Protein AF-A0A816GHM5-F1 (afdb_monomer_lite)

Structure (mmCIF, N/CA/C/O backbone):
data_AF-A0A816GHM5-F1
#
_entry.id   AF-A0A816GHM5-F1
#
loop_
_atom_site.group_PDB
_atom_site.id
_atom_site.type_symbol
_atom_site.label_atom_id
_atom_site.label_alt_id
_atom_site.label_comp_id
_atom_site.label_asym_id
_atom_site.label_entity_id
_atom_site.label_seq_id
_atom_site.pdbx_PDB_ins_code
_atom_site.Cartn_x
_atom_site.Cartn_y
_atom_site.Cartn_z
_atom_site.occupancy
_atom_site.B_iso_or_equiv
_atom_site.auth_seq_id
_atom_site.auth_comp_id
_atom_site.auth_asym_id
_atom_site.auth_atom_id
_atom_site.pdbx_PDB_model_num
ATOM 1 N N . MET A 1 1 ? 2.794 9.353 43.352 1.00 63.44 1 MET A N 1
ATOM 2 C CA . MET A 1 1 ? 1.692 10.203 42.831 1.00 63.44 1 MET A CA 1
ATOM 3 C C . MET A 1 1 ? 0.745 9.436 41.898 1.00 63.44 1 MET A C 1
ATOM 5 O O . MET A 1 1 ? -0.453 9.449 42.145 1.00 63.44 1 MET A O 1
ATOM 9 N N . ILE A 1 2 ? 1.260 8.704 40.898 1.00 71.00 2 ILE A N 1
ATOM 10 C CA . ILE A 1 2 ? 0.470 7.960 39.889 1.00 71.00 2 ILE A CA 1
ATOM 11 C C . ILE A 1 2 ? -0.465 6.893 40.499 1.00 71.00 2 ILE A C 1
ATOM 13 O O . ILE A 1 2 ? -1.642 6.845 40.155 1.00 71.00 2 ILE A O 1
ATOM 17 N N . LEU A 1 3 ? 0.006 6.110 41.478 1.00 82.12 3 LEU A N 1
ATOM 18 C CA . LEU A 1 3 ? -0.807 5.086 42.164 1.00 82.12 3 LEU A CA 1
ATOM 19 C C . LEU A 1 3 ? -2.036 5.668 42.888 1.00 82.12 3 LEU A C 1
ATOM 21 O O . LEU A 1 3 ? -3.100 5.055 42.912 1.00 82.12 3 LEU A O 1
ATOM 25 N N . ASN A 1 4 ? -1.919 6.884 43.430 1.00 83.50 4 ASN A N 1
ATOM 26 C CA . ASN A 1 4 ? -3.017 7.550 44.135 1.00 83.50 4 ASN A CA 1
ATOM 27 C C . ASN A 1 4 ? -4.097 8.060 43.172 1.00 83.50 4 ASN A C 1
ATOM 29 O O . ASN A 1 4 ? -5.284 8.035 43.494 1.00 83.50 4 ASN A O 1
ATOM 33 N N . ILE A 1 5 ? -3.691 8.503 41.980 1.00 85.38 5 ILE A N 1
ATOM 34 C CA . ILE A 1 5 ? -4.611 8.929 40.920 1.00 85.38 5 ILE A CA 1
ATOM 35 C C . ILE A 1 5 ? -5.335 7.707 40.345 1.00 85.38 5 ILE A C 1
ATOM 37 O O . ILE A 1 5 ? -6.560 7.730 40.230 1.00 85.38 5 ILE A O 1
ATOM 41 N N . ALA A 1 6 ? -4.606 6.618 40.080 1.00 83.88 6 ALA A N 1
ATOM 42 C CA . ALA A 1 6 ? -5.178 5.356 39.619 1.00 83.88 6 ALA A CA 1
ATOM 43 C C . ALA A 1 6 ? -6.217 4.808 40.609 1.00 83.88 6 ALA A C 1
ATOM 45 O O . ALA A 1 6 ? -7.331 4.487 40.204 1.00 83.88 6 ALA A O 1
ATOM 46 N N . ASN A 1 7 ? -5.917 4.810 41.912 1.00 83.81 7 ASN A N 1
ATOM 47 C CA . ASN A 1 7 ? -6.878 4.388 42.933 1.00 83.81 7 ASN A CA 1
ATOM 48 C C . ASN A 1 7 ? -8.129 5.275 42.973 1.00 83.81 7 ASN A C 1
ATOM 50 O O . ASN A 1 7 ? -9.240 4.762 43.076 1.00 83.81 7 ASN A O 1
ATOM 54 N N . ARG A 1 8 ? -7.997 6.600 42.845 1.00 82.19 8 ARG A N 1
ATOM 55 C CA . ARG A 1 8 ? -9.165 7.500 42.811 1.00 82.19 8 ARG A CA 1
ATOM 56 C C . ARG A 1 8 ? -10.043 7.275 41.580 1.00 82.19 8 ARG A C 1
ATOM 58 O O . ARG A 1 8 ? -11.268 7.303 41.695 1.00 82.19 8 ARG A O 1
ATOM 65 N N . LEU A 1 9 ? -9.432 7.046 40.420 1.00 82.00 9 LEU A N 1
ATOM 66 C CA . LEU A 1 9 ? -10.149 6.725 39.186 1.00 82.00 9 LEU A CA 1
ATOM 67 C C . LEU A 1 9 ? -10.823 5.355 39.277 1.00 82.00 9 LEU A C 1
ATOM 69 O O . LEU A 1 9 ? -11.990 5.236 38.920 1.00 82.00 9 LEU A O 1
ATOM 73 N N . TRP A 1 10 ? -10.140 4.362 39.846 1.00 81.00 10 TRP A N 1
ATOM 74 C CA . TRP A 1 10 ? -10.678 3.026 40.087 1.00 81.00 10 TRP A CA 1
ATOM 75 C C . TRP A 1 10 ? -11.909 3.054 40.998 1.00 81.00 10 TRP A C 1
ATOM 77 O O . TRP A 1 10 ? -12.933 2.453 40.688 1.00 81.00 10 TRP A O 1
ATOM 87 N N . GLN A 1 11 ? -11.864 3.831 42.081 1.00 81.00 11 GLN A N 1
ATOM 88 C CA . GLN A 1 11 ? -13.002 3.991 42.991 1.00 81.00 11 GLN A CA 1
ATOM 89 C C . GLN A 1 11 ? -14.207 4.658 42.313 1.00 81.00 11 GLN A C 1
ATOM 91 O O . GLN A 1 11 ? -15.349 4.256 42.538 1.00 81.00 11 GLN A O 1
ATOM 96 N N . LYS A 1 12 ? -13.976 5.657 41.451 1.00 80.25 12 LYS A N 1
ATOM 97 C CA . LYS A 1 12 ? -15.053 6.264 40.652 1.00 80.25 12 LYS A CA 1
ATOM 98 C C . LYS A 1 12 ? -15.610 5.286 39.625 1.00 80.25 12 LYS A C 1
ATOM 100 O O . LYS A 1 12 ? -16.822 5.211 39.466 1.00 80.25 12 LYS A O 1
ATOM 105 N N . PHE A 1 13 ? -14.739 4.516 38.985 1.00 77.19 13 PHE A N 1
ATOM 106 C CA . PHE A 1 13 ? -15.105 3.516 37.994 1.00 77.19 13 PHE A CA 1
ATOM 107 C C . PHE A 1 13 ? -15.974 2.398 38.584 1.00 77.19 13 PHE A C 1
ATOM 109 O O . PHE A 1 13 ? -17.006 2.054 38.017 1.00 77.19 13 PHE A O 1
ATOM 116 N N . LEU A 1 14 ? -15.626 1.900 39.775 1.00 71.19 14 LEU A N 1
ATOM 117 C CA . LEU A 1 14 ? -16.406 0.891 40.501 1.00 71.19 14 LEU A CA 1
ATOM 118 C C . LEU A 1 14 ? -17.814 1.365 40.900 1.00 71.19 14 LEU A C 1
ATOM 120 O O . LEU A 1 14 ? -18.681 0.534 41.167 1.00 71.19 14 LEU A O 1
ATOM 124 N N . ARG A 1 15 ? -18.042 2.684 40.947 1.00 77.75 15 ARG A N 1
ATOM 125 C CA . ARG A 1 15 ? -19.332 3.306 41.278 1.00 77.75 15 ARG A CA 1
ATOM 126 C C . ARG A 1 15 ? -20.184 3.655 40.057 1.00 77.75 15 ARG A C 1
ATOM 128 O O . ARG A 1 15 ? -21.299 4.145 40.231 1.00 77.75 15 ARG A O 1
ATOM 135 N N . LEU A 1 16 ? -19.687 3.434 38.841 1.00 79.00 16 LEU A N 1
ATOM 136 C CA . LEU A 1 16 ? -20.448 3.718 37.630 1.00 79.00 16 LEU A CA 1
ATOM 137 C C . LEU A 1 16 ? -21.583 2.700 37.465 1.00 79.00 16 LEU A C 1
ATOM 139 O O . LEU A 1 16 ? -21.365 1.491 37.462 1.00 79.00 16 LEU A O 1
ATOM 143 N N . ASN A 1 17 ? -22.795 3.219 37.284 1.00 84.94 17 ASN A N 1
ATOM 144 C CA . ASN A 1 17 ? -23.950 2.482 36.788 1.00 84.94 17 ASN A CA 1
ATOM 145 C C . ASN A 1 17 ? -24.477 3.242 35.568 1.00 84.94 17 ASN A C 1
ATOM 147 O O . ASN A 1 17 ? -25.180 4.242 35.712 1.00 84.94 17 ASN A O 1
ATOM 151 N N . LEU A 1 18 ? -24.073 2.804 34.377 1.00 85.62 18 LEU A N 1
ATOM 152 C CA . LEU A 1 18 ? -24.410 3.468 33.118 1.00 85.62 18 LEU A CA 1
ATOM 153 C C . LEU A 1 18 ? -25.884 3.249 32.748 1.00 85.62 18 LEU A C 1
ATOM 155 O O . LEU A 1 18 ? -26.487 4.088 32.091 1.00 85.62 18 LEU A O 1
ATOM 159 N N . PHE A 1 19 ? -26.469 2.141 33.209 1.00 85.62 19 PHE A N 1
ATOM 160 C CA . PHE A 1 19 ? -27.838 1.731 32.894 1.00 85.62 19 PHE A CA 1
ATOM 161 C C . PHE A 1 19 ? -28.837 2.058 34.007 1.00 85.62 19 PHE A C 1
ATOM 163 O O . PHE A 1 19 ? -29.885 1.420 34.090 1.00 85.62 19 PHE A O 1
ATOM 170 N N . LYS A 1 20 ? -28.524 3.040 34.862 1.00 86.06 20 LYS A N 1
ATOM 171 C CA . LYS A 1 20 ? -29.370 3.427 35.994 1.00 86.06 20 LYS A CA 1
ATOM 172 C C . LYS A 1 20 ? -30.773 3.824 35.524 1.00 86.06 20 LYS A C 1
ATOM 174 O O . LYS A 1 20 ? -30.919 4.783 34.766 1.00 86.06 20 LYS A O 1
ATOM 179 N N . LYS A 1 21 ? -31.803 3.142 36.031 1.00 84.44 21 LYS A N 1
ATOM 180 C CA . LYS A 1 21 ? -33.211 3.517 35.822 1.00 84.44 21 LYS A CA 1
ATOM 181 C C . LYS A 1 21 ? -33.779 4.284 37.018 1.00 84.44 21 LYS A C 1
ATOM 183 O O . LYS A 1 21 ? -33.272 4.184 38.132 1.00 84.44 21 LYS A O 1
ATOM 188 N N . SER A 1 22 ? -34.829 5.072 36.768 1.00 77.56 22 SER A N 1
ATOM 189 C CA . SER A 1 22 ? -35.508 5.889 37.789 1.00 77.56 22 SER A CA 1
ATOM 190 C C . SER A 1 22 ? -36.254 5.055 38.834 1.00 77.56 22 SER A C 1
ATOM 192 O O . SER A 1 22 ? -36.444 5.532 39.946 1.00 77.56 22 SER A O 1
ATOM 194 N N . ASP A 1 23 ? -36.670 3.837 38.480 1.00 74.62 23 ASP A N 1
ATOM 195 C CA . ASP A 1 23 ? -37.526 2.986 39.309 1.00 74.62 23 ASP A CA 1
ATOM 196 C C . ASP A 1 23 ? -36.871 1.607 39.482 1.00 74.62 23 ASP A C 1
ATOM 198 O O . ASP A 1 23 ? -37.211 0.613 38.837 1.00 74.62 23 ASP A O 1
ATOM 202 N N . SER A 1 24 ? -35.783 1.586 40.255 1.00 70.81 24 SER A N 1
ATOM 203 C CA . SER A 1 24 ? -34.907 0.423 40.387 1.00 70.81 24 SER A CA 1
ATOM 204 C C . SER A 1 24 ? -35.227 -0.368 41.658 1.00 70.81 24 SER A C 1
ATOM 206 O O . SER A 1 24 ? -34.785 -0.013 42.750 1.00 70.81 24 SER A O 1
ATOM 208 N N . THR A 1 25 ? -35.934 -1.489 41.517 1.00 81.62 25 THR A N 1
ATOM 209 C CA . THR A 1 25 ? -36.010 -2.548 42.539 1.00 81.62 25 THR A CA 1
ATOM 210 C C . THR A 1 25 ? -34.624 -3.189 42.752 1.00 81.62 25 THR A C 1
ATOM 212 O O . THR A 1 25 ? -33.764 -3.148 41.865 1.00 81.62 25 THR A O 1
ATOM 215 N N . GLU A 1 26 ? -34.385 -3.840 43.896 1.00 81.88 26 GLU A N 1
ATOM 216 C CA . GLU A 1 26 ? -33.085 -4.456 44.227 1.00 81.88 26 GLU A CA 1
ATOM 217 C C . GLU A 1 26 ? -32.593 -5.447 43.147 1.00 81.88 26 GLU A C 1
ATOM 219 O O . GLU A 1 26 ? -31.410 -5.485 42.799 1.00 81.88 26 GLU A O 1
ATOM 224 N N . GLN A 1 27 ? -33.513 -6.209 42.547 1.00 81.56 27 GLN A N 1
ATOM 225 C CA . GLN A 1 27 ? -33.200 -7.164 41.479 1.00 81.56 27 GLN A CA 1
ATOM 226 C C . GLN A 1 27 ? -32.751 -6.482 40.179 1.00 81.56 27 GLN A C 1
ATOM 228 O O . GLN A 1 27 ? -31.818 -6.947 39.519 1.00 81.56 27 GLN A O 1
ATOM 233 N N . THR A 1 28 ? -33.391 -5.375 39.805 1.00 83.44 28 THR A N 1
ATOM 234 C CA . THR A 1 28 ? -33.019 -4.578 38.627 1.00 83.44 28 THR A CA 1
ATOM 235 C C . THR A 1 28 ? -31.669 -3.899 38.817 1.00 83.44 28 THR A C 1
ATOM 237 O O . THR A 1 28 ? -30.853 -3.935 37.901 1.00 83.44 28 THR A O 1
ATOM 240 N N . LEU A 1 29 ? -31.362 -3.411 40.023 1.00 84.88 29 LEU A N 1
ATOM 241 C CA . LEU A 1 29 ? -30.083 -2.762 40.322 1.00 84.88 29 LEU A CA 1
ATOM 242 C C . LEU A 1 29 ? -28.886 -3.711 40.134 1.00 84.88 29 LEU A C 1
ATOM 244 O O . LEU A 1 29 ? -27.862 -3.325 39.568 1.00 84.88 29 LEU A O 1
ATOM 248 N N . ARG A 1 30 ? -29.019 -4.986 40.526 1.00 84.44 30 ARG A N 1
ATOM 249 C CA . ARG A 1 30 ? -27.978 -6.001 40.272 1.00 84.44 30 ARG A CA 1
ATOM 250 C C . ARG A 1 30 ? -27.756 -6.227 38.774 1.00 84.44 30 ARG A C 1
ATOM 252 O O . ARG A 1 30 ? -26.609 -6.300 38.335 1.00 84.44 30 ARG A O 1
ATOM 259 N N . LYS A 1 31 ? -28.834 -6.299 37.985 1.00 88.12 31 LYS A N 1
ATOM 260 C CA . LYS A 1 31 ? -28.756 -6.460 36.522 1.00 88.12 31 LYS A CA 1
ATOM 261 C C . LYS A 1 31 ? -28.103 -5.250 35.851 1.00 88.12 31 LYS A C 1
ATOM 263 O O . LYS A 1 31 ? -27.266 -5.435 34.976 1.00 88.12 31 LYS A O 1
ATOM 268 N N . GLU A 1 32 ? -28.426 -4.036 36.288 1.00 88.81 32 GLU A N 1
ATOM 269 C CA . GLU A 1 32 ? -27.844 -2.791 35.766 1.00 88.81 32 GLU A CA 1
ATOM 270 C C . GLU A 1 32 ? -26.334 -2.685 36.028 1.00 88.81 32 GLU A C 1
ATOM 272 O O . GLU A 1 32 ? -25.564 -2.326 35.132 1.00 88.81 32 GLU A O 1
ATOM 277 N N . LEU A 1 33 ? -25.884 -3.057 37.231 1.00 85.75 33 LEU A N 1
ATOM 278 C CA . LEU A 1 33 ? -24.460 -3.073 37.577 1.00 85.75 33 LEU A CA 1
ATOM 279 C C . LEU A 1 33 ? -23.687 -4.115 36.762 1.00 85.75 33 LEU A C 1
ATOM 281 O O . LEU A 1 33 ? -22.598 -3.824 36.263 1.00 85.75 33 LEU A O 1
ATOM 285 N N . ILE A 1 34 ? -24.246 -5.319 36.599 1.00 87.25 34 ILE A N 1
ATOM 286 C CA . ILE A 1 34 ? -23.637 -6.372 35.775 1.00 87.25 34 ILE A CA 1
ATOM 287 C C . ILE A 1 34 ? -23.575 -5.923 34.312 1.00 87.25 34 ILE A C 1
ATOM 289 O O . ILE A 1 34 ? -22.510 -6.009 33.703 1.00 87.25 34 ILE A O 1
ATOM 293 N N . ALA A 1 35 ? -24.666 -5.374 33.772 1.00 90.81 35 ALA A N 1
ATOM 294 C CA . ALA A 1 35 ? -24.709 -4.852 32.409 1.00 90.81 35 ALA A CA 1
ATOM 295 C C . ALA A 1 35 ? -23.675 -3.739 32.195 1.00 90.81 35 ALA A C 1
ATOM 297 O O . ALA A 1 35 ? -22.963 -3.753 31.195 1.00 90.81 35 ALA A O 1
ATOM 298 N N . THR A 1 36 ? -23.523 -2.824 33.159 1.00 90.75 36 THR A N 1
ATOM 299 C CA . THR A 1 36 ? -22.515 -1.756 33.098 1.00 90.75 36 THR A CA 1
ATOM 300 C C . THR A 1 36 ? -21.101 -2.334 33.028 1.00 90.75 36 THR A C 1
ATOM 302 O O . THR A 1 36 ? -20.308 -1.915 32.189 1.00 90.75 36 THR A O 1
ATOM 305 N N . ARG A 1 37 ? -20.781 -3.335 33.858 1.00 87.81 37 ARG A N 1
ATOM 306 C CA . ARG A 1 37 ? -19.459 -3.986 33.849 1.00 87.81 37 ARG A CA 1
ATOM 307 C C . ARG A 1 37 ? -19.187 -4.702 32.531 1.00 87.81 37 ARG A C 1
ATOM 309 O O . ARG A 1 37 ? -18.129 -4.496 31.948 1.00 87.81 37 ARG A O 1
ATOM 316 N N . VAL A 1 38 ? -20.145 -5.492 32.049 1.00 91.38 38 VAL A N 1
ATOM 317 C CA . VAL A 1 38 ? -20.030 -6.208 30.769 1.00 91.38 38 VAL A CA 1
ATOM 318 C C . VAL A 1 38 ? -19.851 -5.223 29.618 1.00 91.38 38 VAL A C 1
ATOM 320 O O . VAL A 1 38 ? -18.954 -5.408 28.800 1.00 91.38 38 VAL A O 1
ATOM 323 N N . TYR A 1 39 ? -20.638 -4.144 29.590 1.00 93.44 39 TYR A N 1
ATOM 324 C CA . TYR A 1 39 ? -20.525 -3.101 28.575 1.00 93.44 39 TYR A CA 1
ATOM 325 C C . TYR A 1 39 ? -19.139 -2.462 28.576 1.00 93.44 39 TYR A C 1
ATOM 327 O O . TYR A 1 39 ? -18.506 -2.373 27.528 1.00 93.44 39 TYR A O 1
ATOM 335 N N . ILE A 1 40 ? -18.633 -2.054 29.742 1.00 90.50 40 ILE A N 1
ATOM 336 C CA . ILE A 1 40 ? -17.331 -1.394 29.802 1.00 90.50 40 ILE A CA 1
ATOM 337 C C . ILE A 1 40 ? -16.198 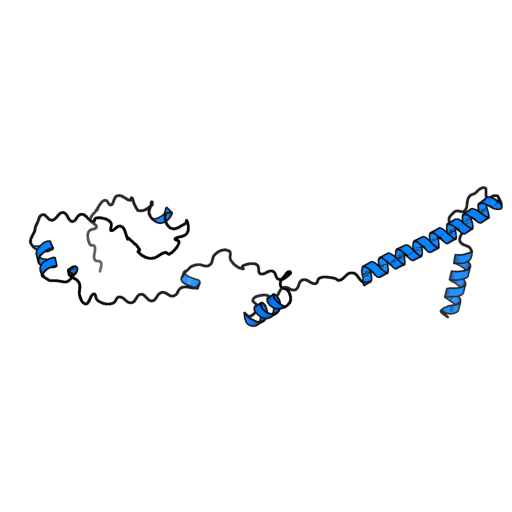-2.363 29.447 1.00 90.50 40 ILE A C 1
ATOM 339 O O . ILE A 1 40 ? -15.301 -1.987 28.697 1.00 90.50 40 ILE A O 1
ATOM 343 N N . CYS A 1 41 ? -16.238 -3.608 29.932 1.00 90.81 41 CYS A N 1
ATOM 344 C CA . CYS A 1 41 ? -15.274 -4.630 29.528 1.00 90.81 41 CYS A CA 1
ATOM 345 C C . CYS A 1 41 ? -15.297 -4.828 28.009 1.00 90.81 41 CYS A C 1
ATOM 347 O O . CYS A 1 41 ? -14.248 -4.743 27.377 1.00 90.81 41 CYS A O 1
ATOM 349 N N . SER A 1 42 ? -16.484 -4.992 27.415 1.00 94.44 42 SER A N 1
ATOM 350 C CA . SER A 1 42 ? -16.654 -5.113 25.965 1.00 94.44 42 SER A CA 1
ATOM 351 C C . SER A 1 42 ? -16.099 -3.893 25.224 1.00 94.44 42 SER A C 1
ATOM 353 O O . SER A 1 42 ? -15.360 -4.033 24.250 1.00 94.44 42 SER A O 1
ATOM 355 N N . PHE A 1 43 ? -16.398 -2.686 25.702 1.00 94.50 43 PHE A N 1
ATOM 356 C CA . PHE A 1 43 ? -15.926 -1.442 25.106 1.00 94.50 43 PHE A CA 1
ATOM 357 C C . PHE A 1 43 ? -14.397 -1.344 25.142 1.00 94.50 43 PHE A C 1
ATOM 359 O O . PHE A 1 43 ? -13.769 -1.134 24.107 1.00 94.50 43 PHE A O 1
ATOM 366 N N . ILE A 1 44 ? -13.778 -1.598 26.297 1.00 94.81 44 ILE A N 1
ATOM 367 C CA . ILE A 1 44 ? -12.317 -1.615 26.438 1.00 94.81 44 ILE A CA 1
ATOM 368 C C . ILE A 1 44 ? -11.705 -2.672 25.516 1.00 94.81 44 ILE A C 1
ATOM 370 O O . ILE A 1 44 ? -10.750 -2.367 24.805 1.00 94.81 44 ILE A O 1
ATOM 374 N N . THR A 1 45 ? -12.269 -3.883 25.463 1.00 96.19 45 THR A N 1
ATOM 375 C CA . THR A 1 45 ? -11.764 -4.922 24.555 1.00 96.19 45 THR A CA 1
ATOM 376 C C . THR A 1 45 ? -11.845 -4.488 23.096 1.00 96.19 45 THR A C 1
ATOM 378 O O . THR A 1 45 ? -10.874 -4.676 22.375 1.00 96.19 45 THR A O 1
ATOM 381 N N . SER A 1 46 ? -12.929 -3.828 22.674 1.00 97.56 46 SER A N 1
ATOM 382 C CA . SER A 1 46 ? -13.069 -3.329 21.301 1.00 97.56 46 SER A CA 1
ATOM 383 C C . SER A 1 46 ? -12.048 -2.241 20.956 1.00 97.56 46 SER A C 1
ATOM 385 O O . SER A 1 46 ? -11.475 -2.242 19.871 1.00 97.56 46 SER A O 1
ATOM 387 N N . LEU A 1 47 ? -11.744 -1.342 21.896 1.00 97.19 47 LEU A N 1
ATOM 388 C CA . LEU A 1 47 ? -10.710 -0.330 21.693 1.00 97.19 47 LEU A CA 1
ATOM 389 C C . LEU A 1 47 ? -9.321 -0.966 21.604 1.00 97.19 47 LEU A C 1
ATOM 391 O O . LEU A 1 47 ? -8.516 -0.578 20.755 1.00 97.19 47 LEU A O 1
ATOM 395 N N . ILE A 1 48 ? -9.046 -1.964 22.447 1.00 96.81 48 ILE A N 1
ATOM 396 C CA . ILE A 1 48 ? -7.786 -2.708 22.422 1.00 96.81 48 ILE A CA 1
ATOM 397 C C . ILE A 1 48 ? -7.634 -3.435 21.085 1.00 96.81 48 ILE A C 1
ATOM 399 O O . ILE A 1 48 ? -6.585 -3.307 20.457 1.00 96.81 48 ILE A O 1
ATOM 403 N N . THR A 1 49 ? -8.663 -4.146 20.608 1.00 96.94 49 THR A N 1
ATOM 404 C CA . THR A 1 49 ? -8.583 -4.853 19.323 1.00 96.94 49 THR A CA 1
ATOM 405 C C . THR A 1 49 ? -8.356 -3.890 18.164 1.00 96.94 49 THR A C 1
ATOM 407 O O . THR A 1 49 ? -7.460 -4.134 17.362 1.00 96.94 49 THR A O 1
ATOM 410 N N . ILE A 1 50 ? -9.074 -2.763 18.104 1.00 96.81 50 ILE A N 1
ATOM 411 C CA . ILE A 1 50 ? -8.865 -1.730 17.075 1.00 96.81 50 ILE A CA 1
ATOM 412 C C . ILE A 1 50 ? -7.431 -1.190 17.119 1.00 96.81 50 ILE A C 1
ATOM 414 O O . ILE A 1 50 ? -6.791 -1.041 16.076 1.00 96.81 50 ILE A O 1
ATOM 418 N N . THR A 1 51 ? -6.910 -0.917 18.315 1.00 95.88 51 THR A N 1
ATOM 419 C CA . THR A 1 51 ? -5.549 -0.390 18.491 1.00 95.88 51 THR A CA 1
ATOM 420 C C . THR A 1 51 ? -4.507 -1.397 18.023 1.00 95.88 51 THR A C 1
ATOM 422 O O . THR A 1 51 ? -3.606 -1.033 17.272 1.00 95.88 51 THR A O 1
ATOM 425 N N . ILE A 1 52 ? -4.654 -2.669 18.407 1.00 95.56 52 ILE A N 1
ATOM 426 C CA . ILE A 1 52 ? -3.775 -3.753 17.959 1.00 95.56 52 ILE A CA 1
ATOM 427 C C . ILE A 1 52 ? -3.838 -3.861 16.437 1.00 95.56 52 ILE A C 1
ATOM 429 O O . ILE A 1 52 ? -2.810 -3.770 15.781 1.00 95.56 52 ILE A O 1
ATOM 433 N N . ILE A 1 53 ? -5.029 -3.967 15.848 1.00 94.38 53 ILE A N 1
ATOM 434 C CA . ILE A 1 53 ? -5.177 -4.068 14.390 1.00 94.38 53 ILE A CA 1
ATOM 435 C C . ILE A 1 53 ? -4.490 -2.888 13.693 1.00 94.38 53 ILE A C 1
ATOM 437 O O . ILE A 1 53 ? -3.731 -3.086 12.750 1.00 94.38 53 ILE A O 1
ATOM 441 N N . THR A 1 54 ? -4.693 -1.666 14.186 1.00 92.38 54 THR A N 1
ATOM 442 C CA . THR A 1 54 ? -4.103 -0.455 13.596 1.00 92.38 54 THR A CA 1
ATOM 443 C C . THR A 1 54 ? -2.587 -0.383 13.777 1.00 92.38 54 THR A C 1
ATOM 445 O O . THR A 1 54 ? -1.904 0.165 12.916 1.00 92.38 54 THR A O 1
ATOM 448 N N . ALA A 1 55 ? -2.046 -0.924 14.868 1.00 90.44 55 ALA A N 1
ATOM 449 C CA . ALA A 1 55 ? -0.606 -0.988 15.101 1.00 90.44 55 ALA A CA 1
ATOM 450 C C . ALA A 1 55 ? 0.074 -2.053 14.227 1.00 90.44 55 ALA A C 1
ATOM 452 O O . ALA A 1 55 ? 1.186 -1.843 13.752 1.00 90.44 55 ALA A O 1
ATOM 453 N N . PHE A 1 56 ? -0.602 -3.181 14.002 1.00 88.19 56 PHE A N 1
ATOM 454 C CA . PHE A 1 56 ? -0.091 -4.300 13.209 1.00 88.19 56 PHE A CA 1
ATOM 455 C C . PHE A 1 56 ? -0.378 -4.173 11.708 1.00 88.19 56 PHE A C 1
ATOM 457 O O . PHE A 1 56 ? 0.160 -4.953 10.920 1.00 88.19 56 PHE A O 1
ATOM 464 N N . ILE A 1 57 ? -1.197 -3.208 11.278 1.00 90.88 57 ILE A N 1
ATOM 465 C CA . ILE A 1 57 ? -1.457 -2.997 9.855 1.00 90.88 57 ILE A CA 1
ATOM 466 C C . ILE A 1 57 ? -0.178 -2.506 9.163 1.00 90.88 57 ILE A C 1
ATOM 468 O O . ILE A 1 57 ? 0.352 -1.428 9.442 1.00 90.88 57 ILE A O 1
ATOM 472 N N . VAL A 1 58 ? 0.338 -3.316 8.240 1.00 83.81 58 VAL A N 1
ATOM 473 C CA . VAL A 1 58 ? 1.506 -2.947 7.439 1.00 83.81 58 VAL A CA 1
ATOM 474 C C . VAL A 1 58 ? 1.118 -1.782 6.532 1.00 83.81 58 VAL A C 1
ATOM 476 O O . VAL A 1 58 ? 0.140 -1.851 5.788 1.00 83.81 58 VAL A O 1
ATOM 479 N N . ARG A 1 59 ? 1.879 -0.689 6.599 1.00 80.56 59 ARG A N 1
ATOM 480 C CA . ARG A 1 59 ? 1.699 0.468 5.718 1.00 80.56 59 ARG A CA 1
ATOM 481 C C . ARG A 1 59 ? 2.614 0.315 4.510 1.00 80.56 59 ARG A C 1
ATOM 483 O O . ARG A 1 59 ? 3.834 0.314 4.657 1.00 80.56 59 ARG A O 1
ATOM 490 N N . THR A 1 60 ? 2.036 0.205 3.319 1.00 79.69 60 THR A N 1
ATOM 491 C CA . THR A 1 60 ? 2.801 0.283 2.070 1.00 79.69 60 THR A CA 1
ATOM 492 C C . THR A 1 60 ? 3.196 1.736 1.833 1.00 79.69 60 THR A C 1
ATOM 494 O O . THR A 1 60 ? 2.332 2.606 1.757 1.00 79.69 60 THR A O 1
ATOM 497 N N . ILE A 1 61 ? 4.497 2.008 1.748 1.00 81.00 61 ILE A N 1
ATOM 498 C CA . ILE A 1 61 ? 5.017 3.338 1.418 1.00 81.00 61 ILE A CA 1
ATOM 499 C C . ILE A 1 61 ? 5.370 3.339 -0.064 1.00 81.00 61 ILE A C 1
ATOM 501 O O . ILE A 1 61 ? 6.235 2.576 -0.494 1.00 81.00 61 ILE A O 1
ATOM 505 N N . GLU A 1 62 ? 4.725 4.208 -0.836 1.00 84.00 62 GLU A N 1
ATOM 506 C CA . GLU A 1 62 ? 5.112 4.444 -2.223 1.00 84.00 62 GLU A CA 1
ATOM 507 C C . GLU A 1 62 ? 6.359 5.338 -2.266 1.00 84.00 62 GLU A C 1
ATOM 509 O O . GLU A 1 62 ? 6.449 6.365 -1.587 1.00 84.00 62 GLU A O 1
ATOM 514 N N . ARG A 1 63 ? 7.364 4.919 -3.039 1.00 84.44 63 ARG A N 1
ATOM 515 C CA . ARG A 1 63 ? 8.602 5.670 -3.268 1.00 84.44 63 ARG A CA 1
ATOM 516 C C . ARG A 1 63 ? 8.782 5.861 -4.765 1.00 84.44 63 ARG A C 1
ATOM 518 O O . ARG A 1 63 ? 8.849 4.882 -5.501 1.00 84.44 63 ARG A O 1
ATOM 525 N N . THR A 1 64 ? 8.887 7.115 -5.185 1.00 86.56 64 THR A N 1
ATOM 526 C CA . THR A 1 64 ? 9.110 7.487 -6.583 1.00 86.56 64 THR A CA 1
ATOM 527 C C . THR A 1 64 ? 10.580 7.844 -6.771 1.00 86.56 64 THR A C 1
ATOM 529 O O . THR A 1 64 ? 11.064 8.787 -6.149 1.00 86.56 64 THR A O 1
ATOM 532 N N . GLU A 1 65 ? 11.288 7.098 -7.618 1.00 85.19 65 GLU A N 1
ATOM 533 C CA . GLU A 1 65 ? 12.649 7.426 -8.060 1.00 85.19 65 GLU A CA 1
ATOM 534 C C . GLU A 1 65 ? 12.582 7.918 -9.517 1.00 85.19 65 GLU A C 1
ATOM 536 O O . GLU A 1 65 ? 12.093 7.210 -10.398 1.00 85.19 65 GLU A O 1
ATOM 541 N N . SER A 1 66 ? 13.037 9.147 -9.779 1.00 84.88 66 SER A N 1
ATOM 542 C CA . SER A 1 66 ? 13.096 9.713 -11.131 1.00 84.88 66 SER A CA 1
ATOM 543 C C . SER A 1 66 ? 14.383 9.283 -11.831 1.00 84.88 66 SER A C 1
ATOM 545 O O . SER A 1 66 ? 15.461 9.549 -11.307 1.00 84.88 66 SER A O 1
ATOM 547 N N . GLN A 1 67 ? 14.268 8.685 -13.023 1.00 83.56 67 GLN A N 1
ATOM 548 C CA . GLN A 1 67 ? 15.406 8.259 -13.858 1.00 83.56 67 GLN A CA 1
ATOM 549 C C . GLN A 1 67 ? 16.427 7.390 -13.090 1.00 83.56 67 GLN A C 1
ATOM 551 O O . GLN A 1 67 ? 17.583 7.787 -12.928 1.00 83.56 67 GLN A O 1
ATOM 556 N N . PRO A 1 68 ? 16.020 6.212 -12.576 1.00 87.69 68 PRO A N 1
ATOM 557 C CA . PRO A 1 68 ? 16.965 5.288 -11.959 1.00 87.69 68 PRO A CA 1
ATOM 558 C C . PRO A 1 68 ? 17.986 4.801 -12.996 1.00 87.69 68 PRO A C 1
ATOM 560 O O . PRO A 1 68 ? 17.659 4.651 -14.172 1.00 87.69 68 PRO A O 1
ATOM 563 N N . SER A 1 69 ? 19.210 4.494 -12.560 1.00 88.62 69 SER A N 1
ATOM 564 C CA . SER A 1 69 ? 20.159 3.769 -13.411 1.00 88.62 69 SER A CA 1
ATOM 565 C C . SER A 1 69 ? 19.634 2.364 -13.736 1.00 88.62 69 SER A C 1
ATOM 567 O O . SER A 1 69 ? 18.889 1.776 -12.947 1.00 88.62 69 SER A O 1
ATOM 569 N N . ASP A 1 70 ? 20.086 1.769 -14.841 1.00 87.81 70 ASP A N 1
ATOM 570 C CA . ASP A 1 70 ? 19.673 0.413 -15.247 1.00 87.81 70 ASP A CA 1
ATOM 571 C C . ASP A 1 70 ? 19.941 -0.634 -14.158 1.00 87.81 70 ASP A C 1
ATOM 573 O O . ASP A 1 70 ? 19.129 -1.525 -13.883 1.00 87.81 70 ASP A O 1
ATOM 577 N N . THR A 1 71 ? 21.075 -0.493 -13.469 1.00 92.69 71 THR A N 1
ATOM 578 C CA . THR A 1 71 ? 21.456 -1.353 -12.345 1.00 92.69 71 THR A CA 1
ATOM 579 C C . THR A 1 71 ? 20.504 -1.193 -11.164 1.00 92.69 71 THR A C 1
ATOM 581 O O . THR A 1 71 ? 20.086 -2.190 -10.569 1.00 92.69 71 THR A O 1
ATOM 584 N N . ARG A 1 72 ? 20.110 0.046 -10.846 1.00 90.62 72 ARG A N 1
ATOM 585 C CA . ARG A 1 72 ? 19.174 0.356 -9.764 1.00 90.62 72 ARG A CA 1
ATOM 586 C C . ARG A 1 72 ? 17.777 -0.169 -10.075 1.00 90.62 72 ARG A C 1
ATOM 588 O O . ARG A 1 72 ? 17.170 -0.809 -9.216 1.00 90.62 72 ARG A O 1
ATOM 595 N N . PHE A 1 73 ? 17.308 0.025 -11.305 1.00 91.00 73 PHE A N 1
ATOM 596 C CA . PHE A 1 73 ? 16.031 -0.507 -11.768 1.00 91.00 73 PHE A CA 1
ATOM 597 C C . PHE A 1 73 ? 15.998 -2.036 -11.690 1.00 91.00 73 PHE A C 1
ATOM 599 O O . PHE A 1 73 ? 15.086 -2.601 -11.092 1.00 91.00 73 PHE A O 1
ATOM 606 N N . THR A 1 74 ? 17.033 -2.712 -12.191 1.00 91.31 74 THR A N 1
ATOM 607 C CA . THR A 1 74 ? 17.113 -4.180 -12.165 1.00 91.31 74 THR A CA 1
ATOM 608 C C . THR A 1 74 ? 17.069 -4.731 -10.735 1.00 91.31 74 THR A C 1
ATOM 610 O O . THR A 1 74 ? 16.416 -5.740 -10.467 1.00 91.31 74 THR A O 1
ATOM 613 N N . GLN A 1 75 ? 17.737 -4.068 -9.786 1.00 93.44 75 GLN A N 1
ATOM 614 C CA . GLN A 1 75 ? 17.689 -4.447 -8.370 1.00 93.44 75 GLN A CA 1
ATOM 615 C C . GLN A 1 75 ? 16.293 -4.253 -7.765 1.00 93.44 75 GLN A C 1
ATOM 617 O O . GLN A 1 75 ? 15.801 -5.136 -7.059 1.00 93.44 75 GLN A O 1
ATOM 622 N N . LEU A 1 76 ? 15.648 -3.117 -8.043 1.00 90.19 76 LEU A N 1
ATOM 623 C CA . LEU A 1 76 ? 14.300 -2.817 -7.560 1.00 90.19 76 LEU A CA 1
ATOM 624 C C . LEU A 1 76 ? 13.264 -3.779 -8.152 1.00 90.19 76 LEU A C 1
ATOM 626 O O . LEU A 1 76 ? 12.429 -4.286 -7.410 1.00 90.19 76 LEU A O 1
ATOM 630 N N . ALA A 1 77 ? 13.365 -4.096 -9.443 1.00 91.19 77 ALA A N 1
ATOM 631 C CA . ALA A 1 77 ? 12.486 -5.041 -10.125 1.00 91.19 77 ALA A CA 1
ATOM 632 C C . ALA A 1 77 ? 12.609 -6.462 -9.552 1.00 91.19 77 ALA A C 1
ATOM 634 O O . ALA A 1 77 ? 11.602 -7.138 -9.362 1.00 91.19 77 ALA A O 1
ATOM 635 N N . LYS A 1 78 ? 13.826 -6.899 -9.191 1.00 92.12 78 LYS A N 1
ATOM 636 C CA . LYS A 1 78 ? 14.037 -8.178 -8.488 1.00 92.12 78 LYS A CA 1
ATOM 637 C C . LYS A 1 78 ? 13.456 -8.177 -7.073 1.00 92.12 78 LYS A C 1
ATOM 639 O O . LYS A 1 78 ? 12.966 -9.203 -6.616 1.00 92.12 78 LYS A O 1
ATOM 644 N N . ARG A 1 79 ? 13.537 -7.047 -6.365 1.00 92.50 79 ARG A N 1
ATOM 645 C CA . ARG A 1 79 ? 13.088 -6.934 -4.968 1.00 92.50 79 ARG A CA 1
ATOM 646 C C . ARG A 1 79 ? 11.574 -6.744 -4.834 1.00 92.50 79 ARG A C 1
ATOM 648 O O . ARG A 1 79 ? 11.002 -7.199 -3.849 1.00 92.50 79 ARG A O 1
ATOM 655 N N . TYR A 1 80 ? 10.944 -6.082 -5.801 1.00 90.75 80 TYR A N 1
ATOM 656 C CA . TYR A 1 80 ? 9.534 -5.683 -5.775 1.00 90.75 80 TYR A CA 1
ATOM 657 C C . TYR A 1 80 ? 8.812 -6.025 -7.095 1.00 90.75 80 TYR A C 1
ATOM 659 O O . TYR A 1 80 ? 8.246 -5.133 -7.731 1.00 90.75 80 TYR A O 1
ATOM 667 N N . PRO A 1 81 ? 8.803 -7.300 -7.531 1.00 87.75 81 PRO A N 1
ATOM 668 C CA . PRO A 1 81 ? 8.347 -7.676 -8.873 1.00 87.75 81 PRO A CA 1
ATOM 669 C C . PRO A 1 81 ? 6.863 -7.381 -9.126 1.00 87.75 81 PRO A C 1
ATOM 671 O O . PRO A 1 81 ? 6.481 -7.072 -10.248 1.00 87.75 81 PRO A O 1
ATOM 674 N N . SER A 1 82 ? 6.022 -7.461 -8.093 1.00 86.12 82 SER A N 1
ATOM 675 C CA . SER A 1 82 ? 4.571 -7.274 -8.207 1.00 86.12 82 SER A CA 1
ATOM 676 C C . SER A 1 82 ? 4.096 -5.841 -7.954 1.00 86.12 82 SER A C 1
ATOM 678 O O . SER A 1 82 ? 2.939 -5.532 -8.230 1.00 86.12 82 SER A O 1
ATOM 680 N N . THR A 1 83 ? 4.945 -4.969 -7.403 1.00 89.19 83 THR A N 1
ATOM 681 C CA . THR A 1 83 ? 4.550 -3.615 -6.973 1.00 89.19 83 THR A CA 1
ATOM 682 C C . THR A 1 83 ? 5.311 -2.498 -7.680 1.00 89.19 83 THR A C 1
ATOM 684 O O . THR A 1 83 ? 4.917 -1.339 -7.557 1.00 89.19 83 THR A O 1
ATOM 687 N N . ILE A 1 84 ? 6.380 -2.810 -8.422 1.00 89.81 84 ILE A N 1
ATOM 688 C CA . ILE A 1 84 ? 7.113 -1.817 -9.208 1.00 89.81 84 ILE A CA 1
ATOM 689 C C . ILE A 1 84 ? 6.275 -1.353 -10.407 1.00 89.81 84 ILE A C 1
ATOM 691 O O . ILE A 1 84 ? 5.709 -2.158 -11.144 1.00 89.81 84 ILE A O 1
ATOM 695 N N . LYS A 1 85 ? 6.188 -0.036 -10.602 1.00 87.94 85 LYS A N 1
ATOM 696 C CA . LYS A 1 85 ? 5.506 0.585 -11.743 1.00 87.94 85 LYS A CA 1
ATOM 697 C C . LYS A 1 85 ? 6.474 1.531 -12.441 1.00 87.94 85 LYS A C 1
ATOM 699 O O . LYS A 1 85 ? 7.052 2.398 -11.792 1.00 87.94 85 LYS A O 1
ATOM 704 N N . CYS A 1 86 ? 6.609 1.385 -13.756 1.00 85.00 86 CYS A N 1
ATOM 705 C CA . CYS A 1 86 ? 7.420 2.264 -14.596 1.00 85.00 86 CYS A CA 1
ATOM 706 C C . CYS A 1 86 ? 6.531 2.919 -15.651 1.00 85.00 86 CYS A C 1
ATOM 708 O O . CYS A 1 86 ? 6.324 2.337 -16.715 1.00 85.00 86 CYS A O 1
ATOM 710 N N . PRO A 1 87 ? 5.963 4.101 -15.361 1.00 84.94 87 PRO A N 1
ATOM 711 C CA . PRO A 1 87 ? 5.265 4.856 -16.386 1.00 84.94 87 PRO A CA 1
ATOM 712 C C . PRO A 1 87 ? 6.269 5.344 -17.436 1.00 84.94 87 PRO A C 1
ATOM 714 O O . PRO A 1 87 ? 7.358 5.817 -17.102 1.00 84.94 87 PRO A O 1
ATOM 717 N N . CYS A 1 88 ? 5.900 5.244 -18.711 1.00 82.25 88 CYS A N 1
ATOM 718 C 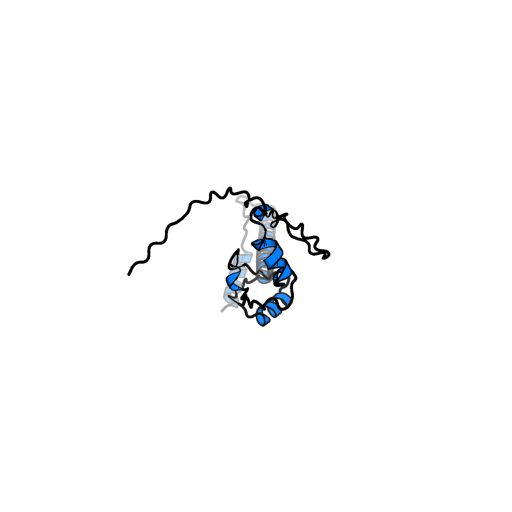CA . CYS A 1 88 ? 6.679 5.831 -19.794 1.00 82.25 88 CYS A CA 1
ATOM 719 C C . CYS A 1 88 ? 6.625 7.362 -19.688 1.00 82.25 88 CYS A C 1
ATOM 721 O O . CYS A 1 88 ? 5.553 7.939 -19.521 1.00 82.25 88 CYS A O 1
ATOM 723 N N . SER A 1 89 ? 7.774 8.030 -19.810 1.00 82.50 89 SER A N 1
ATOM 724 C CA . SER A 1 89 ? 7.836 9.500 -19.831 1.00 82.50 89 SER A CA 1
ATOM 725 C C . SER A 1 89 ? 7.257 10.094 -21.118 1.00 82.50 89 SER A C 1
ATOM 727 O O . SER A 1 89 ? 6.800 11.234 -21.123 1.00 82.50 89 SER A O 1
ATOM 729 N N . LYS A 1 90 ? 7.278 9.319 -22.209 1.00 84.12 90 LYS A N 1
ATOM 730 C CA . LYS A 1 90 ? 6.724 9.663 -23.520 1.00 84.12 90 LYS A CA 1
ATOM 731 C C . LYS A 1 90 ? 5.999 8.448 -24.098 1.00 84.12 90 LYS A C 1
ATOM 733 O O . LYS A 1 90 ? 6.468 7.325 -23.938 1.00 84.12 90 LYS A O 1
ATOM 738 N N . TYR A 1 91 ? 4.883 8.681 -24.785 1.00 83.00 91 TYR A N 1
ATOM 739 C CA . TYR A 1 91 ? 4.109 7.630 -25.464 1.00 83.00 91 TYR A CA 1
ATOM 740 C C . TYR A 1 91 ? 4.723 7.196 -26.799 1.00 83.00 91 TYR A C 1
ATOM 742 O O . TYR A 1 91 ? 4.490 6.081 -27.249 1.00 83.00 91 TYR A O 1
ATOM 750 N N . ALA A 1 92 ? 5.516 8.069 -27.418 1.00 86.19 92 ALA A N 1
ATOM 751 C CA . ALA A 1 92 ? 6.245 7.793 -28.644 1.00 86.19 92 ALA A CA 1
ATOM 752 C C . ALA A 1 92 ? 7.639 8.421 -28.561 1.00 86.19 92 ALA A C 1
ATOM 754 O O . ALA A 1 92 ? 7.822 9.494 -27.977 1.00 86.19 92 ALA A O 1
ATOM 755 N N . ILE A 1 93 ? 8.614 7.732 -29.143 1.00 84.50 93 ILE A N 1
ATOM 756 C CA . ILE A 1 93 ? 9.991 8.194 -29.294 1.00 84.50 93 ILE A CA 1
ATOM 757 C C . ILE A 1 93 ? 10.231 8.285 -30.798 1.00 84.50 93 ILE A C 1
ATOM 759 O O . ILE A 1 93 ? 9.935 7.340 -31.527 1.00 84.50 93 ILE A O 1
ATOM 763 N N . SER A 1 94 ? 10.700 9.436 -31.265 1.00 86.94 94 SER A N 1
ATOM 764 C CA . SER A 1 94 ? 11.013 9.641 -32.673 1.00 86.94 94 SER A CA 1
ATOM 765 C C . SER A 1 94 ? 12.215 8.777 -33.083 1.00 86.94 94 SER A C 1
ATOM 767 O O . SER A 1 94 ? 13.116 8.538 -32.278 1.00 86.94 94 SER A O 1
ATOM 769 N N . TYR A 1 95 ? 12.208 8.251 -34.313 1.00 82.88 95 TYR A N 1
ATOM 770 C CA . TYR A 1 95 ? 13.230 7.302 -34.785 1.00 82.88 95 TYR A CA 1
ATOM 771 C C . TYR A 1 95 ? 14.648 7.880 -34.76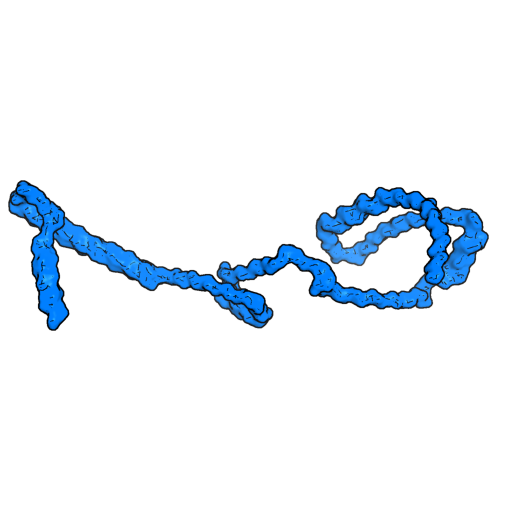0 1.00 82.88 95 TYR A C 1
ATOM 773 O O . TYR A 1 95 ? 15.593 7.183 -34.403 1.00 82.88 95 TYR A O 1
ATOM 781 N N . ASP A 1 96 ? 14.785 9.166 -35.065 1.00 82.06 96 ASP A N 1
ATOM 782 C CA . ASP A 1 96 ? 16.039 9.920 -34.998 1.00 82.06 96 ASP A CA 1
ATOM 783 C C . ASP A 1 96 ? 16.670 9.941 -33.594 1.00 82.06 96 ASP A C 1
ATOM 785 O O . ASP A 1 96 ? 17.879 10.108 -33.466 1.00 82.06 96 ASP A O 1
ATOM 789 N N . ALA A 1 97 ? 15.882 9.734 -32.533 1.00 81.25 97 ALA A N 1
ATOM 790 C CA . ALA A 1 97 ? 16.382 9.750 -31.162 1.00 81.25 97 ALA A CA 1
ATOM 791 C C . ALA A 1 97 ? 17.127 8.464 -30.758 1.00 81.25 97 ALA A C 1
ATOM 793 O O . ALA A 1 97 ? 17.856 8.477 -29.767 1.00 81.25 97 ALA A O 1
ATOM 794 N N . PHE A 1 98 ? 16.936 7.353 -31.477 1.00 82.06 98 PHE A N 1
ATOM 795 C CA . PHE A 1 98 ? 17.572 6.065 -31.158 1.00 82.06 98 PHE A CA 1
ATOM 796 C C . PHE A 1 98 ? 18.217 5.367 -32.359 1.00 82.06 98 PHE A C 1
ATOM 798 O O . PHE A 1 98 ? 18.937 4.386 -32.171 1.00 82.06 98 PHE A O 1
ATOM 805 N N . VAL A 1 99 ? 17.987 5.857 -33.579 1.00 85.06 99 VAL A N 1
ATOM 806 C CA . VAL A 1 99 ? 18.609 5.351 -34.802 1.00 85.06 99 VAL A CA 1
ATOM 807 C C . VAL A 1 99 ? 19.503 6.427 -35.398 1.00 85.06 99 VAL A C 1
ATOM 809 O O . VAL A 1 99 ? 19.033 7.449 -35.888 1.00 85.06 99 VAL A O 1
ATOM 812 N N . THR A 1 100 ? 20.802 6.156 -35.425 1.00 83.06 100 THR A N 1
ATOM 813 C CA . THR A 1 100 ? 21.773 6.898 -36.229 1.00 83.06 100 THR A CA 1
ATOM 814 C C . THR A 1 100 ? 22.100 6.090 -37.479 1.00 83.06 100 THR A C 1
ATOM 816 O O . THR A 1 100 ? 22.737 5.041 -37.413 1.00 83.06 100 THR A O 1
ATOM 819 N N . SER A 1 101 ? 21.640 6.561 -38.639 1.00 76.38 101 SER A N 1
ATOM 820 C CA . SER A 1 101 ? 21.942 5.941 -39.932 1.00 76.38 101 SER A CA 1
ATOM 821 C C . SER A 1 101 ? 23.008 6.741 -40.677 1.00 76.38 101 SER A C 1
ATOM 823 O O . SER A 1 101 ? 22.728 7.820 -41.197 1.00 76.38 101 SER A O 1
ATOM 825 N N . GLU A 1 102 ? 24.217 6.194 -40.786 1.00 81.31 102 GLU A N 1
ATOM 826 C CA . GLU A 1 102 ? 25.206 6.663 -41.758 1.00 81.31 102 GLU A CA 1
ATOM 827 C C . GLU A 1 102 ? 25.035 5.876 -43.061 1.00 81.31 102 GLU A C 1
ATOM 829 O O . GLU A 1 102 ? 25.436 4.715 -43.156 1.00 81.31 102 GLU A O 1
ATOM 834 N N . VAL A 1 103 ? 24.432 6.489 -44.082 1.00 78.50 103 VAL A N 1
ATOM 835 C CA . VAL A 1 103 ? 24.328 5.861 -45.406 1.00 78.50 103 VAL A CA 1
ATOM 836 C C . VAL A 1 103 ? 25.657 6.029 -46.135 1.00 78.50 103 VAL A C 1
ATOM 838 O O . VAL A 1 103 ? 26.029 7.134 -46.526 1.00 78.50 103 VAL A O 1
ATOM 841 N N . ARG A 1 104 ? 26.376 4.923 -46.342 1.00 79.50 104 ARG A N 1
ATOM 842 C CA . ARG A 1 104 ? 27.548 4.876 -47.223 1.00 79.50 104 ARG A CA 1
ATOM 843 C C . ARG A 1 104 ? 27.176 4.145 -48.501 1.00 79.50 104 ARG A C 1
ATOM 845 O O . ARG A 1 104 ? 26.938 2.939 -48.486 1.00 79.50 104 ARG A O 1
ATOM 852 N N . PHE A 1 105 ? 27.127 4.880 -49.606 1.00 79.19 105 PHE A N 1
ATOM 853 C CA . PHE A 1 105 ? 26.936 4.283 -50.920 1.00 79.19 105 PHE A CA 1
ATOM 854 C C . PHE A 1 105 ? 28.241 3.635 -51.370 1.00 79.19 105 PHE A C 1
ATOM 856 O O . PHE A 1 105 ? 29.261 4.307 -51.524 1.00 79.19 105 PHE A O 1
ATOM 863 N N . HIS A 1 106 ? 28.209 2.325 -51.590 1.00 76.69 106 HIS A N 1
ATOM 864 C CA . HIS A 1 106 ? 29.273 1.655 -52.320 1.00 76.69 106 HIS A CA 1
ATOM 865 C C . HIS A 1 106 ? 29.055 1.865 -53.822 1.00 76.69 106 HIS A C 1
ATOM 867 O O . HIS A 1 106 ? 27.921 1.715 -54.287 1.00 76.69 106 HIS A O 1
ATOM 873 N N . PRO A 1 107 ? 30.105 2.204 -54.593 1.00 76.44 107 PRO A N 1
ATOM 874 C CA . PRO A 1 107 ? 29.987 2.236 -56.041 1.00 76.44 107 PRO A CA 1
ATOM 875 C C . PRO A 1 107 ? 29.566 0.850 -56.535 1.00 76.44 107 PRO A C 1
ATOM 877 O O . PRO A 1 107 ? 30.027 -0.177 -56.031 1.00 76.44 107 PRO A O 1
ATOM 880 N N . VAL A 1 108 ? 28.674 0.818 -57.521 1.00 74.69 108 VAL A N 1
ATOM 881 C CA . VAL A 1 108 ? 28.287 -0.429 -58.181 1.00 74.69 108 VAL A CA 1
ATOM 882 C C . VAL A 1 108 ? 29.487 -0.890 -59.007 1.00 74.69 108 VAL A C 1
ATOM 884 O O . VAL A 1 108 ? 29.729 -0.373 -60.089 1.00 74.69 108 VAL A O 1
ATOM 887 N N . CYS A 1 109 ? 30.277 -1.824 -58.473 1.00 68.50 109 CYS A N 1
ATOM 888 C CA . CYS A 1 109 ? 31.521 -2.271 -59.111 1.00 68.50 109 CYS A CA 1
ATOM 889 C C . CYS A 1 109 ? 31.292 -3.224 -60.296 1.00 68.50 109 CYS A C 1
ATOM 891 O O . CYS A 1 109 ? 32.165 -3.378 -61.143 1.00 68.50 109 CYS A O 1
ATOM 893 N N . SER A 1 110 ? 30.130 -3.875 -60.359 1.00 73.50 110 SER A N 1
ATOM 894 C CA . SER A 1 110 ? 29.764 -4.784 -61.446 1.00 73.50 110 SER A CA 1
ATOM 895 C C . SER A 1 110 ? 28.250 -4.921 -61.520 1.00 73.50 110 SER A C 1
ATOM 897 O O . SER A 1 110 ? 27.616 -5.399 -60.579 1.00 73.50 110 SER A O 1
ATOM 899 N N . SER A 1 111 ? 27.660 -4.498 -62.628 1.00 78.00 111 SER A N 1
ATOM 900 C CA . SER A 1 111 ? 26.246 -4.701 -62.920 1.00 78.00 111 SER A CA 1
ATOM 901 C C . SER A 1 111 ? 26.043 -4.612 -64.421 1.00 78.00 111 SER A C 1
ATOM 903 O O . SER A 1 111 ? 26.679 -3.794 -65.081 1.00 78.00 111 SER A O 1
ATOM 905 N N . ARG A 1 112 ? 25.104 -5.390 -64.962 1.00 74.19 112 ARG A N 1
ATOM 906 C CA . ARG A 1 112 ? 24.742 -5.274 -66.380 1.00 74.19 112 ARG A CA 1
ATOM 907 C C . ARG A 1 112 ? 24.247 -3.870 -66.733 1.00 74.19 112 ARG A C 1
ATOM 909 O O . ARG A 1 112 ? 24.401 -3.445 -67.866 1.00 74.19 112 ARG A O 1
ATOM 916 N N . PHE A 1 113 ? 23.724 -3.129 -65.754 1.00 74.12 113 PHE A N 1
ATOM 917 C CA . PHE A 1 113 ? 23.250 -1.752 -65.922 1.00 74.12 113 PHE A CA 1
ATOM 918 C C . PHE A 1 113 ? 24.368 -0.707 -66.048 1.00 74.12 113 PHE A C 1
ATOM 920 O O . PHE A 1 113 ? 24.088 0.430 -66.413 1.00 74.12 113 PHE A O 1
ATOM 927 N N . ILE A 1 114 ? 25.616 -1.070 -65.740 1.00 78.31 114 ILE A N 1
ATOM 928 C CA . ILE A 1 114 ? 26.793 -0.212 -65.959 1.00 78.31 114 ILE A CA 1
ATOM 929 C C . ILE A 1 114 ? 27.650 -0.703 -67.134 1.00 78.31 114 ILE A C 1
ATOM 931 O O . ILE A 1 114 ? 28.700 -0.129 -67.410 1.00 78.31 114 ILE A O 1
ATOM 935 N N . GLU A 1 115 ? 27.228 -1.766 -67.828 1.00 81.25 115 GLU A N 1
ATOM 936 C CA . GLU A 1 115 ? 27.912 -2.253 -69.025 1.00 81.25 115 GLU A CA 1
ATOM 937 C C . GLU A 1 115 ? 27.593 -1.367 -70.235 1.00 81.25 115 GLU A C 1
ATOM 939 O O . GLU A 1 115 ? 26.465 -0.915 -70.433 1.00 81.25 115 GLU A O 1
ATOM 944 N N . GLN A 1 116 ? 28.577 -1.187 -71.119 1.00 79.12 116 GLN A N 1
ATOM 945 C CA . GLN A 1 116 ? 28.406 -0.393 -72.340 1.00 79.12 116 GLN A CA 1
ATOM 946 C C . GLN A 1 116 ? 27.313 -0.941 -73.268 1.00 79.12 116 GLN A C 1
ATOM 948 O O . GLN A 1 116 ? 26.686 -0.192 -74.011 1.00 79.12 116 GLN A O 1
ATOM 953 N N . THR A 1 117 ? 27.053 -2.247 -73.200 1.00 79.75 117 THR A N 1
ATOM 954 C CA . THR A 1 117 ? 25.975 -2.927 -73.927 1.00 79.75 117 THR A CA 1
ATOM 955 C C . THR A 1 117 ? 24.597 -2.410 -73.518 1.00 79.75 117 THR A C 1
ATOM 957 O O . THR A 1 117 ? 23.751 -2.191 -74.384 1.00 79.75 117 THR A O 1
ATOM 960 N N . TRP A 1 118 ? 24.383 -2.155 -72.226 1.00 80.12 118 TRP A N 1
ATOM 961 C CA . TRP A 1 118 ? 23.149 -1.576 -71.703 1.00 80.12 118 TRP A CA 1
ATOM 962 C C . TRP A 1 118 ? 22.969 -0.127 -72.150 1.00 80.12 118 TRP A C 1
ATOM 964 O O . TRP A 1 118 ? 21.905 0.236 -72.649 1.00 80.12 118 TRP A O 1
ATOM 974 N N . PHE A 1 119 ? 24.030 0.681 -72.060 1.00 77.94 119 PHE A N 1
ATOM 975 C CA . PHE A 1 119 ? 24.008 2.053 -72.566 1.00 77.94 119 PHE A CA 1
ATOM 976 C C . PHE A 1 119 ? 23.693 2.094 -74.063 1.00 77.94 119 PHE A C 1
ATOM 978 O O . PHE A 1 119 ? 22.806 2.830 -74.486 1.00 77.94 119 PHE A O 1
ATOM 985 N N . ASN A 1 120 ? 24.335 1.243 -74.863 1.00 79.31 120 ASN A N 1
ATOM 986 C CA . ASN A 1 120 ? 24.051 1.158 -76.292 1.00 79.31 120 ASN A CA 1
ATOM 987 C C . ASN A 1 120 ? 22.600 0.747 -76.556 1.00 79.31 120 ASN A C 1
ATOM 989 O O . ASN A 1 120 ? 21.970 1.314 -77.441 1.00 79.31 120 ASN A O 1
ATOM 993 N N . MET A 1 121 ? 22.040 -0.180 -75.775 1.00 75.56 121 MET A N 1
ATOM 994 C CA . MET A 1 121 ? 20.648 -0.598 -75.937 1.00 75.56 121 MET A CA 1
ATOM 995 C C . MET A 1 121 ? 19.670 0.559 -75.699 1.00 75.56 121 MET A C 1
ATOM 997 O O . MET A 1 121 ? 18.735 0.704 -76.482 1.00 75.56 121 MET A O 1
ATOM 1001 N N . ILE A 1 122 ? 19.900 1.388 -74.674 1.00 76.44 122 ILE A N 1
ATOM 1002 C CA . ILE A 1 122 ? 19.035 2.532 -74.342 1.00 76.44 122 ILE A CA 1
ATOM 1003 C C . ILE A 1 122 ? 19.223 3.700 -75.314 1.00 76.44 122 ILE A C 1
ATOM 1005 O O . ILE A 1 122 ? 18.245 4.301 -75.744 1.00 76.44 122 ILE A O 1
ATOM 1009 N N . PHE A 1 123 ? 20.464 4.042 -75.658 1.00 74.06 123 PHE A N 1
ATOM 1010 C CA . PHE A 1 123 ? 20.766 5.294 -76.356 1.00 74.06 123 PHE A CA 1
ATOM 1011 C C . PHE A 1 123 ? 20.772 5.188 -77.886 1.00 74.06 123 PHE A C 1
ATOM 1013 O O . PHE A 1 123 ? 20.817 6.216 -78.551 1.00 74.06 123 PHE A O 1
ATOM 1020 N N . THR A 1 124 ? 20.715 3.982 -78.466 1.00 70.50 124 THR A N 1
ATOM 1021 C CA . THR A 1 124 ? 20.672 3.813 -79.937 1.00 70.50 124 THR A CA 1
ATOM 1022 C C . THR A 1 124 ? 19.271 3.597 -80.510 1.00 70.50 124 THR A C 1
ATOM 1024 O O . THR A 1 124 ? 19.121 3.515 -81.725 1.00 70.50 124 THR A O 1
ATOM 1027 N N . ASN A 1 125 ? 18.230 3.551 -79.675 1.00 63.06 125 ASN A N 1
ATOM 1028 C CA . ASN A 1 125 ? 16.848 3.420 -80.131 1.00 63.06 125 ASN A CA 1
ATOM 1029 C C . ASN A 1 125 ? 16.046 4.675 -79.759 1.00 63.06 125 ASN A C 1
ATOM 1031 O O . ASN A 1 125 ? 15.703 4.873 -78.596 1.00 63.06 125 ASN A O 1
ATOM 1035 N N . GLU A 1 126 ? 15.666 5.484 -80.750 1.00 60.25 126 GLU A N 1
ATOM 1036 C CA . GLU A 1 126 ? 14.862 6.704 -80.542 1.00 60.25 126 GLU A CA 1
ATOM 1037 C C . GLU A 1 126 ? 13.388 6.448 -80.154 1.00 60.25 126 GLU A C 1
ATOM 1039 O O . GLU A 1 126 ? 12.626 7.392 -80.004 1.00 60.25 126 GLU A O 1
ATOM 1044 N N . ASN A 1 127 ? 12.970 5.193 -79.943 1.00 60.50 127 ASN A N 1
ATOM 1045 C CA . ASN A 1 127 ? 11.600 4.825 -79.558 1.00 60.50 127 ASN A CA 1
ATOM 1046 C C . ASN A 1 127 ? 11.571 3.687 -78.521 1.00 60.50 127 ASN A C 1
ATOM 1048 O O . ASN A 1 127 ? 10.872 2.687 -78.694 1.00 60.50 127 ASN A O 1
ATOM 1052 N N . ILE A 1 128 ? 12.340 3.803 -77.434 1.00 65.69 128 ILE A N 1
ATOM 1053 C CA . ILE A 1 128 ? 12.200 2.877 -76.300 1.00 65.69 128 ILE A CA 1
ATOM 1054 C C . ILE A 1 128 ? 11.152 3.415 -75.333 1.00 65.69 128 ILE A C 1
ATOM 1056 O O . ILE A 1 128 ? 11.400 4.351 -74.576 1.00 65.69 128 ILE A O 1
ATOM 1060 N N . SER A 1 129 ? 9.996 2.759 -75.289 1.00 62.34 129 SER A N 1
ATOM 1061 C CA . SER A 1 129 ? 9.093 2.853 -74.146 1.00 62.34 129 SER A CA 1
ATOM 1062 C C . SER A 1 129 ? 9.653 2.003 -73.003 1.00 62.34 129 SER A C 1
ATOM 1064 O O . SER A 1 129 ? 9.528 0.776 -73.011 1.00 62.34 129 SER A O 1
ATOM 1066 N N . VAL A 1 130 ? 10.289 2.639 -72.019 1.00 60.84 130 VAL A N 1
ATOM 1067 C CA . VAL A 1 130 ? 10.700 1.958 -70.785 1.00 60.84 130 VAL A CA 1
ATOM 1068 C C . VAL A 1 130 ? 9.480 1.851 -69.874 1.00 60.84 130 VAL A C 1
ATOM 1070 O O . VAL A 1 130 ? 9.083 2.819 -69.232 1.00 60.84 130 VAL A O 1
ATOM 1073 N N . THR A 1 131 ? 8.862 0.673 -69.814 1.00 54.69 131 THR A N 1
ATOM 1074 C CA . THR A 1 131 ? 7.824 0.379 -68.821 1.00 54.69 131 THR A CA 1
ATOM 1075 C C . THR A 1 131 ? 8.477 -0.199 -67.572 1.00 54.69 131 THR A C 1
ATOM 1077 O O . THR A 1 131 ? 8.993 -1.318 -67.598 1.00 54.69 131 THR A O 1
ATOM 1080 N N . CYS A 1 132 ? 8.453 0.547 -66.469 1.00 53.09 132 CYS A N 1
ATOM 1081 C CA . CYS A 1 132 ? 8.839 0.019 -65.165 1.00 53.09 132 CYS A CA 1
ATOM 1082 C C . CYS A 1 132 ? 7.772 -0.976 -64.694 1.00 53.09 132 CYS A C 1
ATOM 1084 O O . CYS A 1 132 ? 6.711 -0.574 -64.223 1.00 53.09 132 CYS A O 1
ATOM 1086 N N . ALA A 1 133 ? 8.043 -2.275 -64.812 1.00 54.69 133 ALA A N 1
ATOM 1087 C CA . ALA A 1 133 ? 7.295 -3.267 -64.053 1.00 54.69 133 ALA A CA 1
ATOM 1088 C C . ALA A 1 133 ? 7.766 -3.193 -62.594 1.00 54.69 133 ALA A C 1
ATOM 1090 O O . ALA A 1 133 ? 8.961 -3.320 -62.317 1.00 54.69 133 ALA A O 1
ATOM 1091 N N . SER A 1 134 ? 6.843 -2.959 -61.661 1.00 49.47 134 SER A N 1
ATOM 1092 C CA . SER A 1 134 ? 7.127 -3.071 -60.233 1.00 49.47 134 SER A CA 1
ATOM 1093 C C . SER A 1 134 ? 7.600 -4.491 -59.939 1.00 49.47 134 SER A C 1
ATOM 1095 O O . SER A 1 134 ? 6.865 -5.455 -60.149 1.00 49.47 134 SER A O 1
ATOM 1097 N N . MET A 1 135 ? 8.837 -4.618 -59.472 1.00 41.44 135 MET A N 1
ATOM 1098 C CA . MET A 1 135 ? 9.372 -5.877 -58.979 1.00 41.44 135 MET A CA 1
ATOM 1099 C C . MET A 1 135 ? 8.581 -6.270 -57.728 1.00 41.44 135 MET A C 1
ATOM 1101 O O . MET A 1 135 ? 8.699 -5.623 -56.689 1.00 41.44 135 MET A O 1
ATOM 1105 N N . GLU A 1 136 ? 7.765 -7.321 -57.824 1.00 43.81 136 GLU A N 1
ATOM 1106 C CA . GLU A 1 136 ? 7.266 -8.008 -56.637 1.00 43.81 136 GLU A CA 1
ATOM 1107 C C 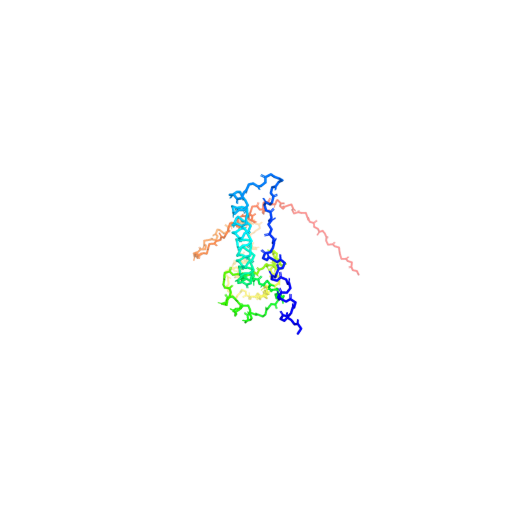. GLU A 1 136 ? 8.478 -8.594 -55.915 1.00 43.81 136 GLU A C 1
ATOM 1109 O O . GLU A 1 136 ? 9.157 -9.499 -56.409 1.00 43.81 136 GLU A O 1
ATOM 1114 N N . ILE A 1 137 ? 8.806 -8.024 -54.758 1.00 41.16 137 ILE A N 1
ATOM 1115 C CA . ILE A 1 137 ? 9.867 -8.549 -53.913 1.00 41.16 137 ILE A CA 1
ATOM 1116 C C . ILE A 1 137 ? 9.363 -9.879 -53.340 1.00 41.16 137 ILE A C 1
ATOM 1118 O O . ILE A 1 137 ? 8.647 -9.906 -52.343 1.00 41.16 137 ILE A O 1
ATOM 1122 N N . TRP A 1 138 ? 9.773 -10.997 -53.939 1.00 32.06 138 TRP A N 1
ATOM 1123 C CA . TRP A 1 138 ? 9.732 -12.293 -53.267 1.00 32.06 138 TRP A CA 1
ATOM 1124 C C . TRP A 1 138 ? 10.840 -12.307 -52.212 1.00 32.06 138 TRP A C 1
ATOM 1126 O O . TRP 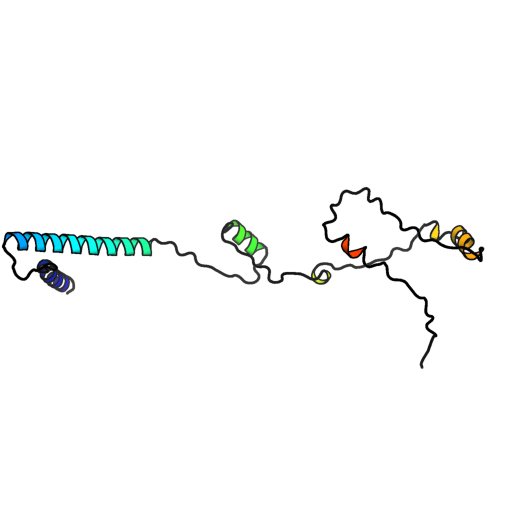A 1 138 ? 11.968 -12.731 -52.468 1.00 32.06 138 TRP A O 1
ATOM 1136 N N . THR A 1 139 ? 10.551 -11.803 -51.009 1.00 37.72 139 THR A N 1
ATOM 1137 C CA . THR A 1 139 ? 11.428 -12.045 -49.863 1.00 37.72 139 THR A CA 1
ATOM 1138 C C . THR A 1 139 ? 11.296 -13.512 -49.462 1.00 37.72 139 THR A C 1
ATOM 1140 O O . THR A 1 139 ? 10.365 -13.890 -48.753 1.00 37.72 139 THR A O 1
ATOM 1143 N N . ASN A 1 140 ? 12.251 -14.348 -49.868 1.00 38.66 140 ASN A N 1
ATOM 1144 C CA . ASN A 1 140 ? 12.485 -15.651 -49.237 1.00 38.66 140 ASN A CA 1
ATOM 1145 C C . ASN A 1 140 ? 13.129 -15.432 -47.859 1.00 38.66 140 ASN A C 1
ATOM 1147 O O . ASN A 1 140 ? 14.303 -15.718 -47.641 1.00 38.66 140 ASN A O 1
ATOM 1151 N N . GLY A 1 141 ? 12.363 -14.856 -46.939 1.00 37.34 141 GLY A N 1
ATOM 1152 C CA . GLY A 1 141 ? 12.782 -14.580 -45.576 1.00 37.34 141 GLY A CA 1
ATOM 1153 C C . GLY A 1 141 ? 11.557 -14.336 -44.714 1.00 37.34 141 GLY A C 1
ATOM 1154 O O . GLY A 1 141 ? 10.903 -13.305 -44.841 1.00 37.34 141 GLY A O 1
ATOM 1155 N N . HIS A 1 142 ? 11.236 -15.296 -43.847 1.00 44.81 142 HIS A N 1
ATOM 1156 C CA . HIS A 1 142 ? 10.223 -15.134 -42.812 1.00 44.81 142 HIS A CA 1
ATOM 1157 C C . HIS A 1 142 ? 10.613 -13.983 -41.875 1.00 44.81 142 HIS A C 1
ATOM 1159 O O . HIS A 1 142 ? 11.390 -14.164 -40.940 1.00 44.81 142 HIS A O 1
ATOM 1165 N N . LEU A 1 143 ? 10.033 -12.808 -42.103 1.00 39.88 143 LEU A N 1
ATOM 1166 C CA . LEU A 1 143 ? 9.901 -11.747 -41.111 1.00 39.88 143 LEU A CA 1
ATOM 1167 C C . LEU A 1 143 ? 8.423 -11.338 -41.070 1.00 39.88 143 LEU A C 1
ATOM 1169 O O . LEU A 1 143 ? 7.848 -11.052 -42.122 1.00 39.88 143 LEU A O 1
ATOM 1173 N N . PRO A 1 144 ? 7.771 -11.328 -39.894 1.00 38.41 144 PRO A N 1
ATOM 1174 C CA . PRO A 1 144 ? 6.382 -10.916 -39.797 1.00 38.41 144 PRO A CA 1
ATOM 1175 C C . PRO A 1 144 ? 6.331 -9.389 -39.890 1.00 38.41 144 PRO A C 1
ATOM 1177 O O . PRO A 1 14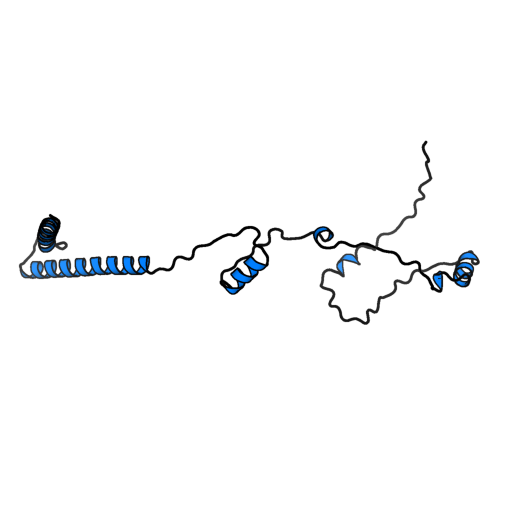4 ? 6.649 -8.682 -38.934 1.00 38.41 144 PRO A O 1
ATOM 1180 N N . LEU A 1 145 ? 5.949 -8.865 -41.053 1.00 38.41 145 LEU A N 1
ATOM 1181 C CA . LEU A 1 145 ? 5.582 -7.460 -41.177 1.00 38.41 145 LEU A CA 1
ATOM 1182 C C . LEU A 1 145 ? 4.275 -7.240 -40.408 1.00 38.41 145 LEU A C 1
ATOM 1184 O O . LEU A 1 145 ? 3.234 -7.808 -40.730 1.00 38.41 145 LEU A O 1
ATOM 1188 N N . SER A 1 146 ? 4.365 -6.444 -39.341 1.00 43.28 146 SER A N 1
ATOM 1189 C CA . SER A 1 146 ? 3.214 -5.985 -38.566 1.00 43.28 146 SER A CA 1
ATOM 1190 C C . SER A 1 146 ? 2.266 -5.152 -39.426 1.00 43.28 146 SER A C 1
ATOM 1192 O O . SER A 1 146 ? 2.656 -4.589 -40.452 1.00 43.28 146 SER A O 1
ATOM 1194 N N . SER A 1 147 ? 1.031 -5.027 -38.951 1.00 43.59 147 SER A N 1
ATOM 1195 C CA . SER A 1 147 ? -0.124 -4.516 -39.674 1.00 43.59 147 SER A CA 1
ATOM 1196 C C . SER A 1 147 ? -0.090 -3.050 -40.128 1.00 43.59 147 SER A C 1
ATOM 1198 O O . SER A 1 147 ? -1.112 -2.498 -40.508 1.00 43.59 147 SER A O 1
ATOM 1200 N N . SER A 1 148 ? 1.056 -2.384 -40.029 1.00 44.88 148 SER A N 1
ATOM 1201 C CA . SER A 1 148 ? 1.207 -0.955 -40.301 1.00 44.88 148 SER A CA 1
ATOM 1202 C C . SER A 1 148 ? 1.941 -0.664 -41.615 1.00 44.88 148 SER A C 1
ATOM 1204 O O . SER A 1 148 ? 2.045 0.496 -41.999 1.00 44.88 148 SER A O 1
ATOM 1206 N N . GLY A 1 149 ? 2.483 -1.685 -42.293 1.00 41.59 149 GLY A N 1
ATOM 1207 C CA . GLY A 1 149 ? 3.278 -1.507 -43.517 1.00 41.59 149 GLY A CA 1
ATOM 1208 C C . GLY A 1 149 ? 2.461 -1.392 -44.808 1.00 41.59 149 GLY A C 1
ATOM 1209 O O . GLY A 1 149 ? 2.919 -0.780 -45.768 1.00 41.59 149 GLY A O 1
ATOM 1210 N N . TYR A 1 150 ? 1.250 -1.946 -44.840 1.00 46.47 150 TYR A N 1
ATOM 1211 C CA . TYR A 1 150 ? 0.413 -1.952 -46.046 1.00 46.47 150 TYR A CA 1
ATOM 1212 C C . TYR A 1 150 ? -0.280 -0.611 -46.323 1.00 46.47 150 TYR A C 1
ATOM 1214 O O . TYR A 1 150 ? -0.509 -0.285 -47.486 1.00 46.47 150 TYR A O 1
ATOM 1222 N N . ASP A 1 151 ? -0.519 0.206 -45.294 1.00 41.81 151 ASP A N 1
ATOM 1223 C CA . ASP A 1 151 ? -1.166 1.520 -45.451 1.00 41.81 151 ASP A CA 1
ATOM 1224 C C . ASP A 1 151 ? -0.258 2.570 -46.120 1.00 41.81 151 ASP A C 1
ATOM 1226 O O . ASP A 1 151 ? -0.747 3.555 -46.671 1.00 41.81 151 ASP A O 1
ATOM 1230 N N . LEU A 1 152 ? 1.064 2.360 -46.136 1.00 45.06 152 LEU A N 1
ATOM 1231 C CA . LEU A 1 152 ? 2.007 3.269 -46.803 1.00 45.06 152 LEU A CA 1
ATOM 1232 C C . LEU A 1 152 ? 2.130 3.015 -48.314 1.00 45.06 152 LEU A C 1
ATOM 1234 O O . LEU A 1 152 ? 2.560 3.908 -49.043 1.00 45.06 152 LEU A O 1
ATOM 1238 N N . MET A 1 153 ? 1.726 1.841 -48.814 1.00 40.06 153 MET A N 1
ATOM 1239 C CA . MET A 1 153 ? 1.790 1.536 -50.251 1.00 40.06 153 MET A CA 1
ATOM 1240 C C . MET A 1 153 ? 0.565 2.023 -51.038 1.00 40.06 153 MET A C 1
ATOM 1242 O O . MET A 1 153 ? 0.667 2.201 -52.249 1.00 40.06 153 MET A O 1
ATOM 1246 N N . SER A 1 154 ? -0.570 2.315 -50.391 1.00 43.78 154 SER A N 1
ATOM 1247 C CA . SER A 1 154 ? -1.777 2.797 -51.084 1.00 43.78 154 SER A CA 1
ATOM 1248 C C . SER A 1 154 ? -1.805 4.309 -51.353 1.00 43.78 154 SER A C 1
ATOM 1250 O O . SER A 1 154 ? -2.718 4.780 -52.026 1.00 43.78 154 SER A O 1
ATOM 1252 N N . GLN A 1 155 ? -0.832 5.089 -50.860 1.00 38.53 155 GLN A N 1
ATOM 1253 C CA . GLN A 1 155 ? -0.777 6.549 -51.066 1.00 38.53 155 GLN A CA 1
ATOM 1254 C C . GLN A 1 155 ? 0.019 7.005 -52.301 1.00 38.53 155 GLN A C 1
ATOM 1256 O O . GLN A 1 155 ? -0.039 8.179 -52.651 1.00 38.53 155 GLN A O 1
ATOM 1261 N N . PHE A 1 156 ? 0.717 6.107 -53.004 1.00 41.06 156 PHE A N 1
ATOM 1262 C CA . PHE A 1 156 ? 1.559 6.472 -54.157 1.00 41.06 156 PHE A CA 1
ATOM 1263 C C . PHE A 1 156 ? 0.848 6.440 -55.524 1.00 41.06 156 PHE A C 1
ATOM 1265 O O . PHE A 1 156 ? 1.501 6.537 -56.560 1.00 41.06 156 PHE A O 1
ATOM 1272 N N . HIS A 1 157 ? -0.487 6.380 -55.560 1.00 39.81 157 HIS A N 1
ATOM 1273 C CA . HIS A 1 157 ? -1.261 6.650 -56.780 1.00 39.81 157 HIS A CA 1
ATOM 1274 C C . HIS A 1 157 ? -1.473 8.167 -56.953 1.00 39.81 157 HIS A C 1
ATOM 1276 O O . HIS A 1 157 ? -2.571 8.691 -56.785 1.00 39.81 157 HIS A O 1
ATOM 1282 N N . GLY A 1 158 ? -0.391 8.889 -57.253 1.00 32.78 158 GLY A N 1
ATOM 1283 C CA . GLY A 1 158 ? -0.419 10.305 -57.620 1.00 32.78 158 GLY A CA 1
ATOM 1284 C C . GLY A 1 158 ? 0.013 10.488 -59.073 1.00 32.78 158 GLY A C 1
ATOM 1285 O O . GLY A 1 158 ? 1.151 10.183 -59.418 1.00 32.78 158 GLY A O 1
ATOM 1286 N N . ASN A 1 159 ? -0.896 10.974 -59.921 1.00 32.50 159 ASN A N 1
ATOM 1287 C CA . ASN A 1 159 ? -0.612 11.362 -61.304 1.00 32.50 159 ASN A CA 1
ATOM 1288 C C . ASN A 1 159 ? 0.502 12.420 -61.335 1.00 32.50 159 ASN A C 1
ATOM 1290 O O . ASN A 1 159 ? 0.355 13.475 -60.720 1.00 32.50 159 ASN A O 1
ATOM 1294 N N . TYR A 1 160 ? 1.591 12.168 -62.062 1.00 38.94 160 TYR A N 1
ATOM 1295 C CA . TYR A 1 160 ? 2.615 13.177 -62.322 1.00 38.94 160 TYR A CA 1
ATOM 1296 C C . TYR A 1 160 ? 2.341 13.855 -63.672 1.00 38.94 160 TYR A C 1
ATOM 1298 O O . TYR A 1 160 ? 2.524 13.268 -64.735 1.00 38.94 160 TYR A O 1
ATOM 1306 N N . GLU A 1 161 ? 1.894 15.111 -63.632 1.00 30.34 161 GLU A N 1
ATOM 1307 C CA . GLU A 1 161 ? 1.999 16.027 -64.770 1.00 30.34 161 GLU A CA 1
ATOM 1308 C C . GLU A 1 161 ? 3.420 16.608 -64.789 1.00 30.34 161 GLU A C 1
ATOM 1310 O O . GLU A 1 161 ? 3.860 17.257 -63.839 1.00 30.34 161 GLU A O 1
ATOM 1315 N N . LEU A 1 162 ? 4.156 16.359 -65.873 1.00 35.59 162 LEU A N 1
ATOM 1316 C CA . LEU A 1 162 ? 5.451 16.984 -66.137 1.00 35.59 162 LEU A CA 1
ATOM 1317 C C . LEU A 1 162 ? 5.216 18.409 -66.651 1.00 35.59 162 LEU A C 1
ATOM 1319 O O . LEU A 1 162 ? 5.031 18.608 -67.849 1.00 35.59 162 LEU A O 1
ATOM 1323 N N . ASN A 1 163 ? 5.250 19.400 -65.761 1.00 29.61 163 ASN A N 1
ATOM 1324 C CA . ASN A 1 163 ? 5.354 20.801 -66.163 1.00 29.61 163 ASN A CA 1
ATOM 1325 C C . ASN A 1 163 ? 6.799 21.279 -66.004 1.00 29.61 163 ASN A C 1
ATOM 1327 O O . ASN A 1 163 ? 7.360 21.279 -64.908 1.00 29.61 163 ASN A O 1
ATOM 1331 N N . GLY A 1 164 ? 7.394 21.653 -67.140 1.00 41.19 164 GLY A N 1
ATOM 1332 C CA . GLY A 1 164 ? 8.749 22.176 -67.244 1.00 41.19 164 GLY A CA 1
ATOM 1333 C C . GLY A 1 164 ? 8.938 23.450 -66.425 1.00 41.19 164 GLY A C 1
ATOM 1334 O O . GLY A 1 164 ? 8.157 24.395 -66.526 1.00 41.19 164 GLY A O 1
ATOM 1335 N N . ALA A 1 165 ? 10.005 23.472 -65.632 1.00 30.47 165 ALA A N 1
ATOM 1336 C CA . ALA A 1 165 ? 10.477 24.660 -64.944 1.00 30.47 165 ALA A CA 1
ATOM 1337 C C . ALA A 1 165 ? 11.753 25.146 -65.637 1.00 30.47 165 ALA A C 1
ATOM 1339 O O . ALA A 1 165 ? 12.792 24.491 -65.592 1.00 30.47 165 ALA A O 1
ATOM 1340 N N . ASN A 1 166 ? 11.617 26.289 -66.306 1.00 31.34 166 ASN A N 1
ATOM 1341 C CA . ASN A 1 166 ? 12.701 27.069 -66.877 1.00 31.34 166 ASN A CA 1
ATOM 1342 C C . ASN A 1 166 ? 13.693 27.505 -65.792 1.00 31.34 166 ASN A C 1
ATOM 1344 O O . ASN A 1 166 ? 13.307 27.920 -64.698 1.00 31.34 166 ASN A O 1
ATOM 1348 N N . GLU A 1 167 ? 14.970 27.449 -66.152 1.00 35.75 167 GLU A N 1
ATOM 1349 C CA . GLU A 1 167 ? 16.097 28.008 -65.418 1.00 35.75 167 GLU A CA 1
ATOM 1350 C C . GLU A 1 167 ? 15.930 29.523 -65.222 1.00 35.75 167 GLU A C 1
ATOM 1352 O O . GLU A 1 167 ? 15.602 30.253 -66.159 1.00 35.75 167 GLU A O 1
ATOM 1357 N N . HIS A 1 168 ? 16.224 30.017 -64.019 1.00 28.69 168 HIS A N 1
ATOM 1358 C CA . HIS A 1 168 ? 16.594 31.415 -63.828 1.00 28.69 168 HIS A CA 1
ATOM 1359 C C . HIS A 1 168 ? 17.781 31.496 -62.867 1.00 28.69 168 HIS A C 1
ATOM 1361 O O . HIS A 1 168 ? 17.656 31.304 -61.659 1.00 28.69 168 HIS A O 1
ATOM 1367 N N . ILE A 1 169 ? 18.947 31.763 -63.453 1.00 37.22 169 ILE A N 1
ATOM 1368 C CA . ILE A 1 169 ? 20.182 32.152 -62.776 1.00 37.22 169 ILE A CA 1
ATOM 1369 C C . ILE A 1 169 ? 20.066 33.639 -62.411 1.00 37.22 169 ILE A C 1
ATOM 1371 O O . ILE A 1 169 ? 19.696 34.463 -63.247 1.00 37.22 169 ILE A O 1
ATOM 1375 N N . ILE A 1 170 ? 20.387 33.973 -61.165 1.00 35.84 170 ILE A N 1
ATOM 1376 C CA . ILE A 1 170 ? 20.717 35.318 -60.669 1.00 35.84 170 ILE A CA 1
ATOM 1377 C C . ILE A 1 170 ? 21.873 35.031 -59.695 1.00 35.84 170 ILE A C 1
ATOM 1379 O O . ILE A 1 170 ? 21.715 34.167 -58.836 1.00 35.84 170 ILE A O 1
ATOM 1383 N N . GLY A 1 171 ? 23.098 35.518 -59.866 1.00 34.94 171 GLY A N 1
ATOM 1384 C CA . GLY A 1 171 ? 23.520 36.891 -60.127 1.00 34.94 171 GLY A CA 1
ATOM 1385 C C . GLY A 1 171 ? 24.333 37.314 -58.911 1.00 34.94 171 GLY A C 1
ATOM 1386 O O . GLY A 1 171 ? 23.740 37.307 -57.812 1.00 34.94 171 GLY A O 1
#

Organism: Adineta ricciae (NCBI:txid249248)

Foldseek 3Di:
DVVVVVVVVVVVLLPDQPQDDPDDDPVNSVVSSVVSVVVVVVVVVVVVVVVVCVVPDDDDDDDDDDDDDPVRVVVCCVVCVPPDDDDDPDPDDDCVVPDDDDDDDDPPPDDPCPDVVVVCVVPVDPDDDDDDDPDPPPPPDDDDDPPPPVVVVVPPPDDDDDDDDDDDDDD

Secondary structure (DSSP, 8-state):
-HHHHHHHHHHHHHT--TT--SS--HHHHHHHHHHHHHHHHHHHHHHHHHHHHHHHSPPPPP---SS--HHHHHHHHHH-TTT-----S-S---GGGT------PPP--S-GGGSHHHHHHHHS-TT-------------S-----TTSGGGTTT----------------

Radius of gyration: 45.37 Å; chains: 1; bounding box: 69×52×125 Å

pLDDT: mean 72.91, std 20.17, range [28.69, 97.56]

Sequence (171 aa):
MILNIANRLWQKFLRLNLFKKSDSTEQTLRKELIATRVYICSFITSLITITIITAFIVRTIERTESQPSDTRFTQLAKRYPSTIKCPCSKYAISYDAFVTSEVRFHPVCSSRFIEQTWFNMIFTNENISVTCASMEIWTNGHLPLSSSGYDLMSQFHGNYELNGANEHIIG